Protein AF-G5A738-F1 (afdb_monomer_lite)

Secondary structure (DSSP, 8-state):
-EEEE-TTS-EEEESPPPSS-----PPTTEEEEEEEEEESSSEEEEEEEEEESSPP-

Radius of gyration: 13.23 Å; chains: 1; bounding box: 26×25×37 Å

Organism: Phytophthora sojae (strain P6497) (NCBI:txid1094619)

Sequence (57 aa):
YATTTFQFGQRISGGTRATKIGSDSAPAGYLLGRFLGTSGVELDSVAAVWTSINKVD

Structure (mmCIF, N/CA/C/O backbone):
data_AF-G5A738-F1
#
_entry.id   AF-G5A738-F1
#
loop_
_atom_site.group_PDB
_atom_site.id
_atom_site.type_symbol
_atom_site.label_atom_id
_atom_site.label_alt_id
_atom_site.label_comp_id
_atom_site.label_asym_id
_atom_site.label_entity_id
_atom_site.label_seq_id
_atom_site.pdbx_PDB_ins_code
_atom_site.Cartn_x
_atom_site.Cartn_y
_atom_site.Cartn_z
_atom_site.occupancy
_atom_site.B_iso_or_equiv
_atom_site.auth_seq_id
_atom_site.auth_comp_id
_atom_site.auth_asym_id
_atom_site.auth_atom_id
_atom_site.pdbx_PDB_model_num
ATOM 1 N N . TYR A 1 1 ? 5.283 6.584 -11.602 1.00 88.69 1 TYR A N 1
ATOM 2 C CA . TYR A 1 1 ? 5.085 7.512 -10.468 1.00 88.69 1 TYR A CA 1
ATOM 3 C C . TYR A 1 1 ? 4.065 6.906 -9.547 1.00 88.69 1 TYR A C 1
ATOM 5 O O . TYR A 1 1 ? 2.968 6.608 -10.002 1.00 88.69 1 TYR A O 1
ATOM 13 N N . ALA A 1 2 ? 4.422 6.728 -8.286 1.00 93.12 2 ALA A N 1
ATOM 14 C CA . ALA A 1 2 ? 3.503 6.308 -7.243 1.00 93.12 2 ALA A CA 1
ATOM 15 C C . ALA A 1 2 ? 3.543 7.331 -6.114 1.00 93.12 2 ALA A C 1
ATOM 17 O O . ALA A 1 2 ? 4.544 8.029 -5.918 1.00 93.12 2 ALA A O 1
ATOM 18 N N . THR A 1 3 ? 2.450 7.444 -5.372 1.00 94.56 3 THR A N 1
ATOM 19 C CA . THR A 1 3 ? 2.449 8.211 -4.137 1.00 94.56 3 THR A CA 1
ATOM 20 C C . THR A 1 3 ? 1.560 7.572 -3.092 1.00 94.56 3 THR A C 1
ATOM 22 O O . THR A 1 3 ? 0.419 7.236 -3.379 1.00 94.56 3 THR A O 1
ATOM 25 N N . THR A 1 4 ? 2.083 7.478 -1.875 1.00 95.69 4 THR A N 1
ATOM 26 C CA . THR A 1 4 ? 1.341 7.080 -0.681 1.00 95.69 4 THR A CA 1
ATOM 27 C C . THR A 1 4 ? 1.130 8.297 0.209 1.00 95.69 4 THR A C 1
ATOM 29 O O . THR A 1 4 ? 2.085 9.028 0.476 1.00 95.69 4 THR A O 1
ATOM 32 N N . THR A 1 5 ? -0.103 8.501 0.668 1.00 95.56 5 THR A N 1
ATOM 33 C CA . THR A 1 5 ? -0.458 9.507 1.678 1.00 95.56 5 THR A CA 1
ATOM 34 C C . THR A 1 5 ? -0.890 8.776 2.945 1.00 95.56 5 THR A C 1
ATOM 36 O O . THR A 1 5 ? -1.725 7.877 2.878 1.00 95.56 5 THR A O 1
ATOM 39 N N . PHE A 1 6 ? -0.327 9.150 4.089 1.00 92.06 6 PHE A N 1
ATOM 40 C CA . PHE A 1 6 ? -0.650 8.559 5.389 1.00 92.06 6 PHE A CA 1
ATOM 41 C C . PHE A 1 6 ? -1.692 9.395 6.138 1.00 92.06 6 PHE A C 1
ATOM 43 O O . PHE A 1 6 ? -1.921 10.558 5.808 1.00 92.06 6 PHE A O 1
ATOM 50 N N . GLN A 1 7 ? -2.292 8.819 7.186 1.00 87.00 7 GLN A N 1
ATOM 51 C CA . GLN A 1 7 ? -3.384 9.437 7.955 1.00 87.00 7 GLN A CA 1
ATOM 52 C C . GLN A 1 7 ? -3.065 10.848 8.479 1.00 87.00 7 GLN A C 1
ATOM 54 O O . GLN A 1 7 ? -3.951 11.687 8.583 1.00 87.00 7 GLN A O 1
ATOM 59 N N . PHE A 1 8 ? -1.791 11.126 8.769 1.00 89.94 8 PHE A N 1
ATOM 60 C CA . PHE A 1 8 ? -1.323 12.416 9.279 1.00 89.94 8 PHE A CA 1
ATOM 61 C C . PHE A 1 8 ? -0.783 13.343 8.178 1.00 89.94 8 PHE A C 1
ATOM 63 O O . PHE A 1 8 ? 0.039 14.215 8.444 1.00 89.94 8 PHE A O 1
ATOM 70 N N . GLY A 1 9 ? -1.186 13.131 6.922 1.00 91.44 9 GLY A N 1
ATOM 71 C CA . GLY A 1 9 ? -0.846 13.999 5.788 1.00 91.44 9 GLY A CA 1
ATOM 72 C C . GLY A 1 9 ? 0.581 13.849 5.252 1.00 91.44 9 GLY A C 1
ATOM 73 O O . GLY A 1 9 ? 0.934 14.479 4.257 1.00 91.44 9 GLY A O 1
ATOM 74 N N . GLN A 1 10 ? 1.401 12.995 5.867 1.00 95.00 10 GLN A N 1
ATOM 75 C CA . GLN A 1 10 ? 2.730 12.649 5.364 1.00 95.00 10 GLN A CA 1
ATOM 76 C C . GLN A 1 10 ? 2.599 11.962 4.005 1.00 95.00 10 GLN A C 1
ATOM 78 O O . GLN A 1 10 ? 1.679 11.170 3.784 1.00 95.00 10 GLN A O 1
ATOM 83 N N . ARG A 1 11 ? 3.526 12.250 3.092 1.00 95.38 11 ARG A N 1
ATOM 84 C CA . ARG A 1 11 ? 3.465 11.766 1.713 1.00 95.38 11 ARG A CA 1
ATOM 85 C C . ARG A 1 11 ? 4.830 11.261 1.264 1.00 95.38 11 ARG A C 1
ATOM 87 O O . ARG A 1 11 ? 5.832 11.940 1.460 1.00 95.38 11 ARG A O 1
ATOM 94 N N . ILE A 1 12 ? 4.852 10.090 0.633 1.00 94.62 12 ILE A N 1
ATOM 95 C CA . ILE A 1 12 ? 6.046 9.514 -0.000 1.00 94.62 12 ILE A CA 1
ATOM 96 C C . ILE A 1 12 ? 5.729 9.280 -1.471 1.00 94.62 12 ILE A C 1
ATOM 98 O O . ILE A 1 12 ? 4.774 8.572 -1.791 1.00 94.62 12 ILE A O 1
ATOM 102 N N . SER A 1 13 ? 6.529 9.857 -2.365 1.00 94.25 13 SER A N 1
ATOM 103 C CA . SER A 1 13 ? 6.360 9.729 -3.815 1.00 94.25 13 SER A CA 1
ATOM 104 C C . SER A 1 13 ? 7.656 9.347 -4.515 1.00 94.25 13 SER A C 1
ATOM 106 O O . SER A 1 13 ? 8.727 9.765 -4.085 1.00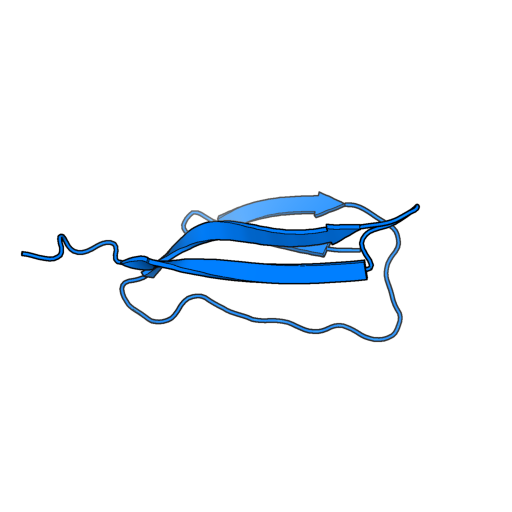 94.25 13 SER A O 1
ATOM 108 N N . GLY A 1 14 ? 7.554 8.630 -5.636 1.00 93.00 14 GLY A N 1
ATOM 109 C CA . GLY A 1 14 ? 8.708 8.271 -6.463 1.00 93.00 14 GLY A CA 1
ATOM 110 C C . GLY A 1 14 ? 8.343 7.899 -7.902 1.00 93.00 14 GLY A C 1
ATOM 111 O O . GLY A 1 14 ? 7.202 7.530 -8.195 1.00 93.00 14 GLY A O 1
ATOM 112 N N . GLY A 1 15 ? 9.331 7.988 -8.797 1.00 92.25 15 GLY A N 1
ATOM 113 C CA . GLY A 1 15 ? 9.239 7.631 -10.219 1.00 92.25 15 GLY A CA 1
ATOM 114 C C . GLY A 1 15 ? 8.680 8.730 -11.133 1.00 92.25 15 GLY A C 1
ATOM 115 O O . GLY A 1 15 ? 8.238 9.781 -10.680 1.00 92.25 15 GLY A O 1
ATOM 116 N N . THR A 1 16 ? 8.654 8.462 -12.440 1.00 93.06 16 THR A N 1
ATOM 117 C CA . THR A 1 16 ? 8.202 9.412 -13.478 1.00 93.06 16 THR A CA 1
ATOM 118 C C . THR A 1 16 ? 6.687 9.378 -13.657 1.00 93.06 16 THR A C 1
ATOM 120 O O . THR A 1 16 ? 6.076 8.305 -13.597 1.00 93.06 16 THR A O 1
ATOM 123 N N . ARG A 1 17 ? 6.045 10.544 -13.818 1.00 90.75 17 ARG A N 1
ATOM 124 C CA . ARG A 1 17 ? 4.578 10.657 -13.909 1.00 90.75 17 ARG A CA 1
ATOM 125 C C . ARG A 1 17 ? 4.053 9.938 -15.152 1.00 90.75 17 ARG A C 1
ATOM 127 O O . ARG A 1 17 ? 4.479 10.237 -16.259 1.00 90.75 17 ARG A O 1
ATOM 134 N N . ALA A 1 18 ? 3.131 8.998 -14.950 1.00 88.56 18 ALA A N 1
ATOM 135 C CA . ALA A 1 18 ? 2.453 8.298 -16.035 1.00 88.56 18 ALA A CA 1
ATOM 136 C C . ALA A 1 18 ? 1.252 9.113 -16.536 1.00 88.56 18 ALA A C 1
ATOM 138 O O . ALA A 1 18 ? 0.696 9.935 -15.805 1.00 88.56 18 ALA A O 1
ATOM 139 N N . THR A 1 19 ? 0.832 8.861 -17.775 1.00 94.62 19 THR A N 1
ATOM 140 C CA . THR A 1 19 ? -0.355 9.490 -18.377 1.00 94.62 19 THR A CA 1
ATOM 141 C C . THR A 1 19 ? -1.663 8.881 -17.871 1.00 94.62 19 THR A C 1
ATOM 143 O O . THR A 1 19 ? -2.672 9.576 -17.799 1.00 94.62 19 THR A O 1
ATOM 146 N N . LYS A 1 20 ? -1.647 7.601 -17.477 1.00 93.06 20 LYS A N 1
ATOM 147 C CA . LYS A 1 20 ? -2.762 6.907 -16.819 1.00 93.06 20 LYS A CA 1
ATOM 148 C C . LYS A 1 20 ? -2.461 6.774 -15.329 1.00 93.06 20 LYS A C 1
ATOM 150 O O . LYS A 1 20 ? -1.390 6.296 -14.963 1.00 93.06 20 LYS A O 1
ATOM 155 N N . ILE A 1 21 ? -3.395 7.198 -14.482 1.00 90.81 21 ILE A N 1
ATOM 156 C CA . ILE A 1 21 ? -3.235 7.197 -13.024 1.00 90.81 21 ILE A CA 1
ATOM 157 C C . ILE A 1 21 ? -4.424 6.462 -12.406 1.00 90.81 21 ILE A C 1
ATOM 159 O O . ILE A 1 21 ? -5.568 6.828 -12.660 1.00 90.81 21 ILE A O 1
ATOM 163 N N . GLY A 1 22 ? -4.135 5.439 -11.602 1.00 91.69 22 GLY A N 1
ATOM 164 C CA . GLY A 1 22 ? -5.098 4.810 -10.699 1.00 91.69 22 GLY A CA 1
ATOM 165 C C . GLY A 1 22 ? -4.929 5.338 -9.275 1.00 91.69 22 GLY A C 1
ATOM 166 O O . GLY A 1 22 ? -3.829 5.738 -8.885 1.00 91.69 22 GLY A O 1
ATOM 167 N N . SER A 1 23 ? -6.011 5.338 -8.502 1.00 93.62 23 SER A N 1
ATOM 168 C CA . SER A 1 23 ? -6.012 5.711 -7.086 1.00 93.62 23 SER A CA 1
ATOM 169 C C . SER A 1 23 ? -6.908 4.769 -6.298 1.00 93.62 23 SER A C 1
ATOM 171 O O . SER A 1 23 ? -7.984 4.419 -6.776 1.00 93.62 23 SER A O 1
ATOM 173 N N . ASP A 1 24 ? -6.488 4.432 -5.086 1.00 95.12 24 ASP A N 1
ATOM 174 C CA . ASP A 1 24 ? -7.273 3.660 -4.126 1.00 95.12 24 ASP A CA 1
ATOM 175 C C . ASP A 1 24 ? -7.095 4.259 -2.722 1.00 95.12 24 ASP A C 1
ATOM 177 O O . ASP A 1 24 ? -6.174 5.049 -2.485 1.00 95.12 24 ASP A O 1
ATOM 181 N N . SER A 1 25 ? -7.998 3.952 -1.798 1.00 95.19 25 SER A N 1
ATOM 182 C CA . SER A 1 25 ? -7.980 4.466 -0.428 1.00 95.19 25 SER A CA 1
ATOM 183 C C . SER A 1 25 ? -8.458 3.412 0.555 1.00 95.19 25 SER A C 1
ATOM 185 O O . SER A 1 25 ? -9.372 2.643 0.267 1.00 95.19 25 SER A O 1
ATOM 187 N N . ALA A 1 26 ? -7.848 3.405 1.741 1.00 95.75 26 ALA A N 1
ATOM 188 C CA . ALA A 1 26 ? -8.270 2.512 2.805 1.00 95.75 26 ALA A CA 1
ATOM 189 C C . ALA A 1 26 ? -9.751 2.766 3.156 1.00 95.75 26 ALA A C 1
ATOM 191 O O . ALA A 1 26 ? -10.154 3.928 3.292 1.00 95.75 26 ALA A O 1
ATOM 192 N N . PRO A 1 27 ? -10.561 1.708 3.337 1.00 95.31 27 PRO A N 1
ATOM 193 C CA . PRO A 1 27 ? -11.901 1.842 3.891 1.00 95.31 27 PRO A CA 1
ATOM 194 C C . PRO A 1 27 ? -11.874 2.460 5.296 1.00 95.31 27 PRO A C 1
ATOM 196 O O . PRO A 1 27 ? -10.863 2.413 6.001 1.00 95.31 27 PRO A O 1
ATOM 199 N N . ALA A 1 28 ? -13.012 2.994 5.743 1.00 94.00 28 ALA A N 1
ATOM 200 C CA . ALA A 1 28 ? -13.144 3.496 7.108 1.00 94.00 28 ALA A CA 1
ATOM 201 C C . ALA A 1 28 ? -12.801 2.402 8.138 1.00 94.00 28 ALA A C 1
ATOM 203 O O . ALA A 1 28 ? -13.279 1.273 8.034 1.00 94.00 28 ALA A O 1
ATOM 204 N N . GLY A 1 29 ? -11.975 2.742 9.132 1.00 94.50 29 GLY A N 1
ATOM 205 C CA . GLY A 1 29 ? -11.496 1.793 10.145 1.00 94.50 29 GLY A CA 1
ATOM 206 C C . GLY A 1 29 ? -10.268 0.972 9.732 1.00 94.50 29 GLY A C 1
ATOM 207 O O . GLY A 1 29 ? -9.874 0.071 10.468 1.00 94.50 29 GLY A O 1
ATOM 208 N N . TYR A 1 30 ? -9.646 1.277 8.590 1.00 95.38 30 TYR A N 1
ATOM 209 C CA . TYR A 1 30 ? -8.437 0.604 8.120 1.00 95.38 30 TYR A CA 1
ATOM 210 C C . TYR A 1 30 ? -7.305 1.594 7.836 1.00 95.38 30 TYR A C 1
ATOM 212 O O . TYR A 1 30 ? -7.533 2.758 7.509 1.00 95.38 30 TYR A O 1
ATOM 220 N N . LEU A 1 31 ? -6.067 1.107 7.925 1.00 94.88 31 LEU A N 1
ATOM 221 C CA . LEU A 1 31 ? -4.855 1.817 7.521 1.00 94.88 31 LEU A CA 1
ATOM 222 C C . LEU A 1 31 ? -4.051 0.991 6.524 1.00 94.88 31 LEU A C 1
ATOM 224 O O . LEU A 1 31 ? -4.218 -0.225 6.413 1.00 94.88 31 LEU A O 1
ATOM 228 N N . LEU A 1 32 ? -3.146 1.654 5.805 1.00 94.38 32 LEU A N 1
ATOM 229 C CA . LEU A 1 32 ? -2.152 0.955 5.001 1.00 94.38 32 LEU A CA 1
ATOM 230 C C . LEU A 1 32 ? -1.242 0.135 5.921 1.00 94.38 32 LEU A C 1
ATOM 232 O O . LEU A 1 32 ? -0.454 0.704 6.673 1.00 94.38 32 LEU A O 1
ATOM 236 N N . GLY A 1 33 ? -1.335 -1.190 5.835 1.00 93.62 33 GLY A N 1
ATOM 237 C CA . GLY A 1 33 ? -0.447 -2.088 6.569 1.00 93.62 33 GLY A CA 1
ATOM 238 C C . GLY A 1 33 ? 0.805 -2.433 5.773 1.00 93.62 33 GLY A C 1
ATOM 239 O O . GLY A 1 33 ? 1.920 -2.348 6.281 1.00 93.62 33 GLY A O 1
ATOM 240 N N . ARG A 1 34 ? 0.625 -2.830 4.508 1.00 94.69 34 ARG A N 1
ATOM 241 C CA . ARG A 1 34 ? 1.721 -3.206 3.604 1.00 94.69 34 ARG A CA 1
ATOM 242 C C . ARG A 1 34 ? 1.314 -3.104 2.138 1.00 94.69 34 ARG A C 1
ATOM 244 O O . ARG A 1 34 ? 0.138 -2.960 1.814 1.00 94.69 34 ARG A O 1
ATOM 251 N N . PHE A 1 35 ? 2.296 -3.293 1.265 1.00 95.06 35 PHE A N 1
ATOM 252 C CA . PHE A 1 35 ? 2.083 -3.550 -0.154 1.00 95.06 35 PHE A CA 1
ATOM 253 C C . PHE A 1 35 ? 2.346 -5.020 -0.502 1.00 95.06 35 PHE A C 1
ATOM 255 O O . PHE A 1 35 ? 3.134 -5.708 0.162 1.00 95.06 35 PHE A O 1
ATOM 262 N N . LEU A 1 36 ? 1.677 -5.477 -1.555 1.00 96.75 36 LEU A N 1
ATOM 263 C CA . LEU A 1 36 ? 1.905 -6.740 -2.254 1.00 96.75 36 LEU A CA 1
ATOM 264 C C . LEU A 1 36 ? 1.984 -6.434 -3.754 1.00 96.75 36 LEU A C 1
ATOM 266 O O . LEU A 1 36 ? 1.270 -5.555 -4.226 1.00 96.75 36 LEU A O 1
ATOM 270 N N . GLY A 1 37 ? 2.826 -7.127 -4.515 1.00 95.50 37 GLY A N 1
ATOM 271 C CA . GLY A 1 37 ? 2.940 -6.854 -5.946 1.00 95.50 37 GLY A CA 1
ATOM 272 C C . GLY A 1 37 ? 4.050 -7.633 -6.630 1.00 95.50 37 GLY A C 1
ATOM 273 O O . GLY A 1 37 ? 4.660 -8.520 -6.030 1.00 95.50 37 GLY A O 1
ATOM 274 N N . THR A 1 38 ? 4.303 -7.273 -7.885 1.00 96.62 38 THR A N 1
ATOM 275 C CA . THR A 1 38 ? 5.334 -7.874 -8.738 1.00 96.62 38 THR A CA 1
ATOM 276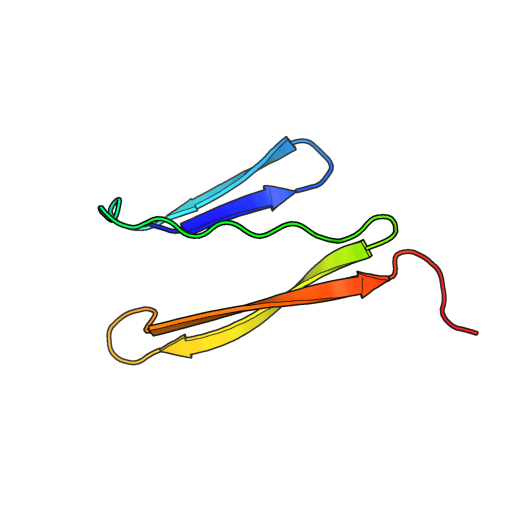 C C . THR A 1 38 ? 6.214 -6.801 -9.364 1.00 96.62 38 THR A C 1
ATOM 278 O O . THR A 1 38 ? 5.764 -5.687 -9.646 1.00 96.62 38 THR A O 1
ATOM 281 N N . SER A 1 39 ? 7.467 -7.163 -9.619 1.00 94.62 39 SER A N 1
ATOM 282 C CA . SER A 1 39 ? 8.424 -6.327 -10.336 1.00 94.62 39 SER A CA 1
ATOM 283 C C . SER A 1 39 ? 9.366 -7.180 -11.178 1.00 94.62 39 SER A C 1
ATOM 285 O O . SER A 1 39 ? 9.826 -8.225 -10.711 1.00 94.62 39 SER A O 1
ATOM 287 N N . GLY A 1 40 ? 9.704 -6.692 -12.365 1.00 93.62 40 GLY A N 1
ATOM 288 C CA . GLY A 1 40 ? 10.847 -7.117 -13.161 1.00 93.62 40 GLY A CA 1
ATOM 289 C C . GLY A 1 40 ? 11.958 -6.073 -13.085 1.00 93.62 40 GLY A C 1
ATOM 290 O O . GLY A 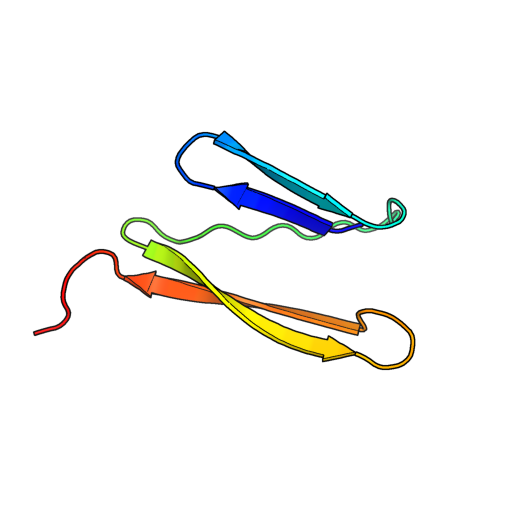1 40 ? 12.647 -5.953 -12.075 1.00 93.62 40 GLY A O 1
ATOM 291 N N . VAL A 1 41 ? 12.119 -5.306 -14.165 1.00 92.88 41 VAL A N 1
ATOM 292 C CA . VAL A 1 41 ? 13.049 -4.161 -14.222 1.00 92.88 41 VAL A CA 1
ATOM 293 C C . VAL A 1 41 ? 12.454 -2.926 -13.532 1.00 92.88 41 VAL A C 1
ATOM 295 O O . VAL A 1 41 ? 13.178 -2.142 -12.925 1.00 92.88 41 VAL A O 1
ATOM 298 N N . GLU A 1 42 ? 11.128 -2.783 -13.585 1.00 89.56 42 GLU A N 1
ATOM 299 C CA . GLU A 1 42 ? 10.350 -1.740 -12.913 1.00 89.56 42 GLU A CA 1
ATOM 300 C C . GLU A 1 42 ? 9.174 -2.367 -12.139 1.00 89.56 42 GLU A C 1
ATOM 302 O O . GLU A 1 42 ? 9.013 -3.588 -12.093 1.00 89.56 42 GLU A O 1
ATOM 307 N N . LEU A 1 43 ? 8.357 -1.530 -11.493 1.00 89.75 43 LEU A N 1
ATOM 308 C CA . LEU A 1 43 ? 7.136 -1.964 -10.816 1.00 89.75 43 LEU A CA 1
ATOM 309 C C . LEU A 1 43 ? 6.054 -2.321 -11.848 1.00 89.75 43 LEU A C 1
ATOM 311 O O . LEU A 1 43 ? 5.539 -1.427 -12.518 1.00 89.75 43 LEU A O 1
ATOM 315 N N . ASP A 1 44 ? 5.666 -3.594 -11.917 1.00 91.44 44 ASP A N 1
ATOM 316 C CA . ASP A 1 44 ? 4.632 -4.066 -12.848 1.00 91.44 44 ASP A CA 1
ATOM 317 C C . ASP A 1 44 ? 3.232 -4.003 -12.232 1.00 91.44 44 ASP A C 1
ATOM 319 O O . ASP A 1 44 ? 2.257 -3.643 -12.893 1.00 91.44 44 ASP A O 1
ATOM 323 N N . SER A 1 45 ? 3.117 -4.356 -10.948 1.00 93.06 45 SER A N 1
ATOM 324 C CA . SER A 1 45 ? 1.843 -4.334 -10.233 1.00 93.06 45 SER A CA 1
ATOM 325 C C . SER A 1 45 ? 2.029 -4.060 -8.745 1.00 93.06 45 SER A C 1
ATOM 327 O O . SER A 1 45 ? 3.025 -4.454 -8.136 1.00 93.06 45 SER A O 1
ATOM 329 N N . VAL A 1 46 ? 1.049 -3.384 -8.146 1.00 93.75 46 VAL A N 1
ATOM 330 C CA . VAL A 1 46 ? 0.992 -3.145 -6.704 1.00 93.75 46 VAL A CA 1
ATOM 331 C C . VAL A 1 46 ? -0.456 -3.159 -6.232 1.00 93.75 46 VAL A C 1
ATOM 333 O O . VAL A 1 46 ? -1.337 -2.581 -6.863 1.00 93.75 46 VAL A O 1
ATOM 336 N N . ALA A 1 47 ? -0.679 -3.806 -5.097 1.00 94.62 47 ALA A N 1
ATOM 337 C CA . ALA A 1 47 ? -1.911 -3.792 -4.337 1.00 94.62 47 ALA A CA 1
ATOM 338 C C . ALA A 1 47 ? -1.608 -3.333 -2.908 1.00 94.62 47 ALA A C 1
ATOM 340 O O . ALA A 1 47 ? -0.592 -3.711 -2.309 1.00 94.62 47 ALA A O 1
ATOM 341 N N . ALA A 1 48 ? -2.499 -2.515 -2.361 1.00 95.81 48 ALA A N 1
ATOM 342 C CA . ALA A 1 48 ? -2.466 -2.161 -0.956 1.00 95.81 48 ALA A CA 1
ATOM 343 C C . ALA A 1 48 ? -3.163 -3.247 -0.134 1.00 95.81 48 ALA A C 1
ATOM 345 O O . ALA A 1 48 ? -4.221 -3.750 -0.507 1.00 95.81 48 ALA A O 1
ATOM 346 N N . VAL A 1 49 ? -2.567 -3.597 1.001 1.00 96.12 49 VAL A N 1
ATOM 347 C CA . VAL A 1 49 ? -3.211 -4.435 2.010 1.00 96.12 49 VAL A CA 1
ATOM 348 C C . VAL A 1 49 ? -3.649 -3.526 3.148 1.00 96.12 49 VAL A C 1
ATOM 350 O O . VAL A 1 49 ? -2.821 -2.898 3.819 1.00 96.12 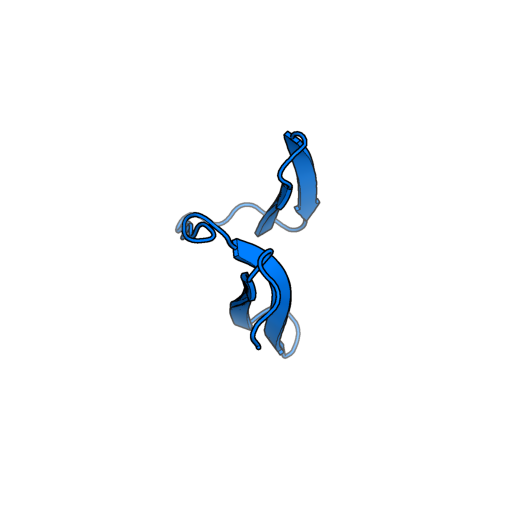49 VAL A O 1
ATOM 353 N N . TRP A 1 50 ? -4.963 -3.457 3.340 1.00 95.81 50 TRP A N 1
ATOM 354 C CA . TRP A 1 50 ? -5.599 -2.665 4.380 1.00 95.81 50 TRP A CA 1
ATOM 355 C C . TRP A 1 50 ? -5.678 -3.461 5.681 1.00 95.81 50 TRP A C 1
ATOM 357 O O . TRP A 1 50 ? -6.212 -4.568 5.709 1.00 95.81 50 TRP A O 1
ATOM 367 N N . THR A 1 51 ? -5.168 -2.885 6.764 1.00 94.88 51 THR A N 1
ATOM 368 C CA . THR A 1 51 ? -5.187 -3.489 8.098 1.00 94.88 51 THR A CA 1
ATOM 369 C C . THR A 1 51 ? -6.202 -2.765 8.969 1.00 94.88 51 THR A C 1
ATOM 371 O O . THR A 1 51 ? -6.163 -1.538 9.062 1.00 94.88 51 THR A O 1
ATOM 374 N N . SER A 1 52 ? -7.100 -3.522 9.605 1.00 95.12 52 SER A N 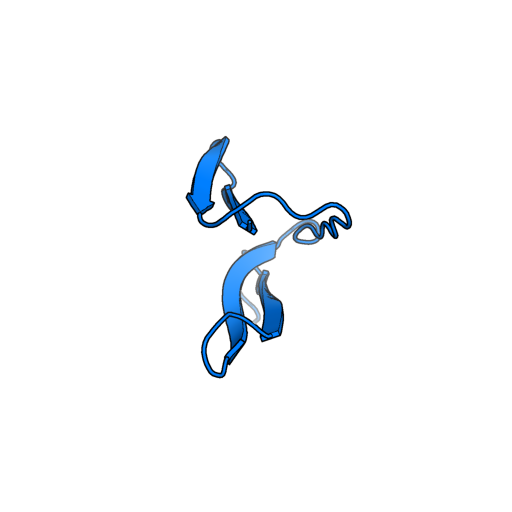1
ATOM 375 C CA . SER A 1 52 ? -8.056 -2.984 10.579 1.00 95.12 52 SER A CA 1
ATOM 376 C C . SER A 1 52 ? -7.312 -2.301 11.725 1.00 95.12 52 SER A C 1
ATOM 378 O O . SER A 1 52 ? -6.376 -2.872 12.284 1.00 95.12 52 SER A O 1
ATOM 380 N N . ILE A 1 53 ? -7.739 -1.094 12.099 1.00 92.94 53 ILE A N 1
ATOM 381 C CA . ILE A 1 53 ? -7.231 -0.410 13.302 1.00 92.94 53 ILE A CA 1
ATOM 382 C C . ILE A 1 53 ? -7.864 -0.961 14.578 1.00 92.94 53 ILE A C 1
ATOM 384 O O . ILE A 1 53 ? -7.328 -0.792 15.670 1.00 92.94 53 ILE A O 1
ATOM 388 N N . ASN A 1 54 ? -9.013 -1.616 14.429 1.00 93.12 54 ASN A N 1
ATOM 389 C CA . ASN A 1 54 ? -9.680 -2.299 15.516 1.00 93.12 54 ASN A CA 1
ATOM 390 C C . ASN A 1 54 ? -9.066 -3.685 15.666 1.00 93.12 54 ASN A C 1
ATOM 392 O O . ASN A 1 54 ? -8.834 -4.381 14.670 1.00 93.12 54 ASN A O 1
ATOM 396 N N . LYS A 1 55 ? -8.844 -4.090 16.917 1.00 85.19 55 LYS A N 1
ATOM 397 C CA . LYS A 1 55 ? -8.493 -5.467 17.242 1.00 85.19 55 LYS A CA 1
ATOM 398 C C . LYS A 1 55 ? -9.582 -6.395 16.694 1.00 85.19 55 LYS A C 1
ATOM 400 O O . LYS A 1 55 ? -10.766 -6.138 16.892 1.00 85.19 55 LYS A O 1
ATOM 405 N N . VAL A 1 56 ? -9.164 -7.442 15.993 1.00 77.62 56 VAL A N 1
ATOM 406 C CA . VAL A 1 56 ? -10.036 -8.575 15.679 1.00 77.62 56 VAL A CA 1
ATOM 407 C C . VAL A 1 56 ? -9.963 -9.504 16.888 1.00 77.62 56 VAL A C 1
ATOM 409 O O . VAL A 1 56 ? -8.853 -9.846 17.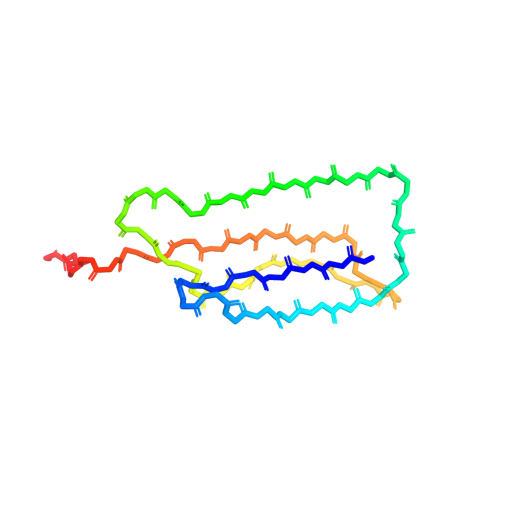309 1.00 77.62 56 VAL A O 1
ATOM 412 N N . ASP A 1 57 ? -11.114 -9.797 17.489 1.00 75.19 57 ASP A N 1
ATOM 413 C CA . ASP A 1 57 ? -11.221 -10.682 18.656 1.00 75.19 57 ASP A CA 1
ATOM 414 C C . ASP A 1 57 ? -10.877 -12.140 18.325 1.00 75.19 57 ASP A C 1
ATOM 416 O O . ASP A 1 57 ? -11.213 -12.599 17.206 1.00 75.19 57 ASP A O 1
#

Foldseek 3Di:
DDKDAFPVRDMDDDDDDDPDDDDDDADPQWGFPDWDADDDPHGPDIDTDTDGPDDDD

pLDDT: mean 92.82, std 3.95, range [75.19, 96.75]